Protein AF-A0A8X7PKV6-F1 (afdb_monomer)

Foldseek 3Di:
DDDPDPPDDDDDDPDDALVNLVVVVVDQADEAEWEDDDDDDPRPDDLQQATDPPRVRSLCNNLVPPGAYEYEYAYQDAGQDLVRVVSHNYYHDCHPVPDPCVVVVCDVVPVDKWDDFAQFFHANGSVCPPAGPPDPPHDTPAHGRDDDID

InterPro domains:
  IPR002772 Glycoside hydrolase family 3 C-terminal domain [PF01915] (16-149)
  IPR036881 Glycoside hydrolase family 3 C-terminal domain superfamily [G3DSA:3.40.50.1700] (1-150)
  IPR036881 Glycoside hydrolase family 3 C-terminal domain superfamily [SSF52279] (11-148)
  IPR051915 Cellulose Degradation Glycosyl Hydrolase 3 [PTHR30620] (2-150)

pLDDT: mean 93.15, std 7.19, range [58.59, 98.69]

Secondary structure (DSSP, 8-state):
---SSTT------SS--HHHHHHTTT-S-EEEEEEPPP--GGGG--SS-PPPTTHHHHHHHHHTTTS-EEEEEE-SS----GGGGGG-SEEEEEES--S-THHHHHHHTTSS------SSPBPS-GGG-S--TT-TT---SB-TT-----

Solvent-accessible surface area (backbone atoms only — not comparable to full-atom values): 9378 Å² total; per-residue (Å²): 135,92,63,99,43,97,84,63,82,83,86,87,68,93,80,58,43,62,64,58,43,62,75,49,68,82,52,86,58,44,82,45,78,36,31,57,76,93,66,60,76,77,73,55,70,67,90,70,42,61,58,33,85,66,31,65,57,38,49,51,35,44,23,63,67,76,48,52,18,33,37,40,38,34,31,95,63,74,49,60,48,64,96,50,51,92,46,43,76,40,82,43,79,56,36,78,70,71,88,60,61,62,64,58,52,35,40,77,73,59,81,36,64,47,78,66,50,34,93,51,52,26,54,56,50,70,87,58,63,89,65,52,91,88,46,94,80,68,75,57,65,41,52,60,61,43,56,76,72,101

Sequence (150 aa):
MKTVDHTTEVVYVEEPNQDTSKLHADAAYTIVVVGEAPYAETQGDSTTLSIAAPGPDTIRHTCGSGMKCIVVLVTGRPLVIEPYLDTIDALVVAWLPGTEGQGITDVLFGDHPFTGTLPRTWMKSVTQLPMNVGDKNYDQLFPFGYGIKT

Nearest PDB structures (foldseek):
  6jgd-assembly1_A  TM=9.673E-01  e=1.638E-14  Hordeum vulgare subsp. vulgare
  6jgo-assembly1_A  TM=9.681E-01  e=1.991E-14  Hordeum vulgare subsp. vulgare
  6jgb-assembly1_A  TM=9.680E-01  e=2.581E-14  Hordeum vulgare subsp. vulgare
  8hj8-assembly1_A  TM=9.670E-01  e=4.629E-14  Hordeum vulgare
  6lbv-assembly1_A  TM=9.668E-01  e=4.629E-14  Hordeum vulgare subsp. vulgare

Structure (mmCIF, N/CA/C/O backbone):
data_AF-A0A8X7PKV6-F1
#
_entry.id   AF-A0A8X7PKV6-F1
#
loop_
_atom_site.group_PDB
_atom_site.id
_atom_site.type_symbol
_atom_site.label_atom_id
_atom_site.label_alt_id
_atom_site.label_comp_id
_atom_site.label_asym_id
_atom_site.label_entity_id
_atom_site.label_seq_id
_atom_site.pdbx_PDB_ins_code
_atom_site.Cartn_x
_atom_site.Cartn_y
_atom_site.Cartn_z
_atom_site.occupancy
_atom_site.B_iso_or_equiv
_atom_site.auth_seq_id
_atom_site.auth_comp_id
_atom_site.auth_asym_id
_atom_site.auth_atom_id
_atom_site.pdbx_PDB_model_num
ATOM 1 N N . MET A 1 1 ? -19.794 9.742 6.131 1.00 58.59 1 MET A N 1
ATOM 2 C CA . MET A 1 1 ? -18.803 8.672 5.907 1.00 58.59 1 MET A CA 1
ATOM 3 C C . MET A 1 1 ? -19.580 7.393 5.646 1.00 58.59 1 MET A C 1
ATOM 5 O O . MET A 1 1 ? -20.542 7.163 6.366 1.00 58.59 1 MET A O 1
ATOM 9 N N . LYS A 1 2 ? -19.267 6.647 4.581 1.00 70.75 2 LYS A N 1
ATOM 10 C CA . LYS A 1 2 ? -19.893 5.343 4.311 1.00 70.75 2 LYS A CA 1
ATOM 11 C C . LYS A 1 2 ? -19.092 4.300 5.093 1.00 70.75 2 LYS A C 1
ATOM 13 O O . LYS A 1 2 ? -17.872 4.279 4.974 1.00 70.75 2 LYS A O 1
ATOM 18 N N . THR A 1 3 ? -19.758 3.510 5.920 1.00 80.56 3 THR A N 1
ATOM 19 C CA . THR A 1 3 ? -19.157 2.443 6.729 1.00 80.56 3 THR A CA 1
ATOM 20 C C . THR A 1 3 ? -19.828 1.116 6.397 1.00 80.56 3 THR A C 1
ATOM 22 O O . THR A 1 3 ? -20.919 1.103 5.826 1.00 80.56 3 THR A O 1
ATOM 25 N N . VAL A 1 4 ? -19.169 0.007 6.738 1.00 81.12 4 VAL A N 1
ATOM 26 C CA . VAL A 1 4 ? -19.704 -1.347 6.508 1.00 81.12 4 VAL A CA 1
ATOM 27 C C . VAL A 1 4 ? -20.945 -1.641 7.353 1.00 81.12 4 VAL A C 1
ATOM 29 O O . VAL A 1 4 ? -21.801 -2.408 6.931 1.00 81.12 4 VAL A O 1
ATOM 32 N N . ASP A 1 5 ? -21.071 -0.986 8.510 1.00 85.56 5 ASP A N 1
ATOM 33 C CA . ASP A 1 5 ? -22.256 -1.021 9.363 1.00 85.56 5 ASP A CA 1
ATOM 34 C C . ASP A 1 5 ? -22.511 0.359 10.000 1.00 85.56 5 ASP A C 1
ATOM 36 O O . ASP A 1 5 ? -21.579 1.145 10.210 1.00 85.56 5 ASP A O 1
ATOM 40 N N . HIS A 1 6 ? -23.770 0.667 10.324 1.00 85.88 6 HIS A N 1
ATOM 41 C CA . HIS A 1 6 ? -24.164 1.923 10.973 1.00 85.88 6 HIS A CA 1
ATOM 42 C C . HIS A 1 6 ? -23.578 2.107 12.380 1.00 85.88 6 HIS A C 1
ATOM 44 O O . HIS A 1 6 ? -23.516 3.239 12.858 1.00 85.88 6 HIS A O 1
ATOM 50 N N . THR A 1 7 ? -23.145 1.031 13.038 1.00 88.94 7 THR A N 1
ATOM 51 C CA . THR A 1 7 ? -22.474 1.070 14.343 1.00 88.94 7 THR A CA 1
ATOM 52 C C . THR A 1 7 ? -20.952 1.054 14.231 1.00 88.94 7 THR A C 1
ATOM 54 O O . THR A 1 7 ? -20.279 1.029 15.258 1.00 88.94 7 THR A O 1
ATOM 57 N N . THR A 1 8 ? -20.388 1.019 13.018 1.00 90.06 8 THR A N 1
ATOM 58 C CA . THR A 1 8 ? -18.932 1.072 12.841 1.00 90.06 8 THR A CA 1
ATOM 59 C C . THR A 1 8 ? -18.419 2.452 13.231 1.00 90.06 8 THR A C 1
ATOM 61 O O . THR A 1 8 ? -18.778 3.456 12.615 1.00 90.06 8 THR A O 1
ATOM 64 N N . GLU A 1 9 ? -17.530 2.488 14.216 1.00 90.38 9 GLU A N 1
ATOM 65 C CA . GLU A 1 9 ? -16.748 3.671 14.543 1.00 90.38 9 GLU A CA 1
ATOM 66 C C . GLU A 1 9 ? -15.435 3.649 13.758 1.00 90.38 9 GLU A C 1
ATOM 68 O O . GLU A 1 9 ? -14.753 2.626 13.692 1.00 90.38 9 GLU A O 1
ATOM 73 N N . VAL A 1 10 ? -15.085 4.780 13.143 1.00 90.00 10 VAL A N 1
ATOM 74 C CA . VAL A 1 10 ? -13.803 4.942 12.456 1.00 90.00 10 VAL A CA 1
ATOM 75 C C . VAL A 1 10 ? -13.029 6.055 13.130 1.00 90.00 10 VAL A C 1
ATOM 77 O O . VAL A 1 10 ? -13.453 7.211 13.120 1.00 90.00 10 VAL A O 1
ATOM 80 N N . VAL A 1 11 ? -11.868 5.698 13.665 1.00 90.62 11 VAL A N 1
ATOM 81 C CA . VAL A 1 11 ? -10.910 6.653 14.210 1.00 90.62 11 VAL A CA 1
ATOM 82 C C . VAL A 1 11 ? -9.794 6.850 13.195 1.00 90.62 11 VAL A C 1
ATOM 84 O O . VAL A 1 11 ? -9.156 5.892 12.765 1.00 90.62 11 VAL A O 1
ATOM 87 N N . TYR A 1 12 ? -9.568 8.101 12.800 1.00 90.88 12 TYR A N 1
ATOM 88 C CA . TYR A 1 12 ? -8.465 8.476 11.922 1.00 90.88 12 TYR A CA 1
ATOM 89 C C . TYR A 1 12 ? -7.331 9.092 12.737 1.00 90.88 12 TYR A C 1
ATOM 91 O O . TYR A 1 12 ? -7.552 10.012 13.525 1.00 90.88 12 TYR A O 1
ATOM 99 N N . VAL A 1 13 ? -6.116 8.601 12.507 1.00 88.94 13 VAL A N 1
ATOM 100 C CA . VAL A 1 13 ? -4.888 9.115 13.112 1.00 88.94 13 VAL A CA 1
ATOM 101 C C . VAL A 1 13 ? -3.859 9.277 11.999 1.00 88.94 13 VAL A C 1
ATOM 103 O O . VAL A 1 13 ? -3.464 8.294 11.383 1.00 88.94 13 VAL A O 1
ATOM 106 N N . GLU A 1 14 ? -3.448 10.515 11.733 1.00 84.81 14 GLU A N 1
ATOM 107 C CA . GLU A 1 14 ? -2.524 10.839 10.637 1.00 84.81 14 GLU A CA 1
ATOM 108 C C . GLU A 1 14 ? -1.094 10.358 10.920 1.00 84.81 14 GLU A C 1
ATOM 110 O O . GLU A 1 14 ? -0.469 9.722 10.078 1.00 84.81 14 GLU A O 1
ATOM 115 N N . GLU A 1 15 ? -0.600 10.593 12.136 1.00 80.56 15 GLU A N 1
ATOM 116 C CA . GLU A 1 15 ? 0.746 10.201 12.566 1.00 80.56 15 GLU A CA 1
ATOM 117 C C . GLU A 1 15 ? 0.664 9.362 13.850 1.00 80.56 15 GLU A C 1
ATOM 119 O O . GLU A 1 15 ? 0.928 9.858 14.952 1.00 80.56 15 GLU A O 1
ATOM 124 N N . PRO A 1 16 ? 0.233 8.090 13.758 1.00 82.69 16 PRO A N 1
ATOM 125 C CA . PRO A 1 16 ? 0.080 7.252 14.935 1.00 82.69 16 PRO A CA 1
ATOM 126 C C . PRO A 1 16 ? 1.443 6.935 15.554 1.00 82.69 16 PRO A C 1
ATOM 128 O O . PRO A 1 16 ? 2.430 6.649 14.872 1.00 82.69 16 PRO A O 1
ATOM 131 N N . ASN A 1 17 ? 1.474 6.927 16.881 1.00 79.81 17 ASN A N 1
ATOM 132 C CA . ASN A 1 17 ? 2.602 6.465 17.673 1.00 79.81 17 ASN A CA 1
ATOM 133 C C . ASN A 1 17 ? 2.175 5.290 18.571 1.00 79.81 17 ASN A C 1
ATOM 135 O O . ASN A 1 17 ? 1.039 4.800 18.516 1.00 79.81 17 ASN A O 1
ATOM 139 N N . GLN A 1 18 ? 3.105 4.802 19.394 1.00 73.31 18 GLN A N 1
ATOM 140 C CA . GLN A 1 18 ? 2.837 3.673 20.290 1.00 73.31 18 GLN A CA 1
ATOM 141 C C . GLN A 1 18 ? 1.704 3.955 21.280 1.00 73.31 18 GLN A C 1
ATOM 143 O O . GLN A 1 18 ? 0.986 3.033 21.658 1.00 73.31 18 GLN A O 1
ATOM 148 N N . ASP A 1 19 ? 1.530 5.204 21.703 1.00 78.44 19 ASP A N 1
ATOM 149 C CA . ASP A 1 19 ? 0.495 5.564 22.666 1.00 78.44 19 ASP A CA 1
ATOM 150 C C . ASP A 1 19 ? -0.867 5.674 21.987 1.00 78.44 19 ASP A C 1
ATOM 152 O O . ASP A 1 19 ? -1.845 5.157 22.518 1.00 78.44 19 ASP A O 1
ATOM 156 N N . THR A 1 20 ? -0.935 6.225 20.770 1.00 73.88 20 THR A N 1
ATOM 157 C CA . THR A 1 20 ? -2.189 6.264 19.995 1.00 73.88 20 THR A CA 1
ATOM 158 C C . THR A 1 20 ? -2.702 4.868 19.672 1.00 73.88 20 THR A C 1
ATOM 160 O O . THR A 1 20 ? -3.900 4.621 19.764 1.00 73.88 20 THR A O 1
ATOM 163 N N . SER A 1 21 ? -1.800 3.930 19.378 1.00 72.50 21 SER A N 1
ATOM 164 C CA . SER A 1 21 ? -2.184 2.537 19.118 1.00 72.50 21 SER A CA 1
ATOM 165 C C . SER A 1 21 ? -2.781 1.868 20.368 1.00 72.50 21 SER A C 1
ATOM 167 O O . SER A 1 21 ? -3.724 1.093 20.264 1.00 72.50 21 SER A O 1
ATOM 169 N N . LYS A 1 22 ? -2.304 2.218 21.573 1.00 75.44 22 LYS A N 1
ATOM 170 C CA . LYS A 1 22 ? -2.866 1.709 22.840 1.00 75.44 22 LYS A CA 1
ATOM 171 C C . LYS A 1 22 ? -4.231 2.308 23.182 1.00 75.44 22 LYS A C 1
ATOM 173 O O . LYS A 1 22 ? -5.008 1.651 23.868 1.00 75.44 22 LYS A O 1
ATOM 178 N N . LEU A 1 23 ? -4.518 3.537 22.742 1.00 73.81 23 LEU A N 1
ATOM 179 C CA . LEU A 1 23 ? -5.800 4.204 23.009 1.00 73.81 23 LEU A CA 1
ATOM 180 C C . LEU A 1 23 ? -6.985 3.516 22.321 1.00 73.81 23 LEU A C 1
ATOM 182 O O . LEU A 1 23 ? -8.109 3.673 22.785 1.00 73.81 23 LEU A O 1
ATOM 186 N N . HIS A 1 24 ? -6.722 2.750 21.262 1.00 80.81 24 HIS A N 1
ATOM 187 C CA . HIS A 1 24 ? -7.732 2.046 20.470 1.00 80.81 24 HIS A CA 1
ATOM 188 C C . HIS A 1 24 ? -7.494 0.535 20.456 1.00 80.81 24 HIS A C 1
ATOM 190 O O . HIS A 1 24 ? -7.781 -0.139 19.468 1.00 80.81 24 HIS A O 1
ATOM 196 N N . ALA A 1 25 ? -6.951 -0.011 21.550 1.00 79.25 25 ALA A N 1
ATOM 197 C CA . ALA A 1 25 ? -6.690 -1.445 21.690 1.00 79.25 25 ALA A CA 1
ATOM 198 C C . ALA A 1 25 ? -7.966 -2.312 21.613 1.00 79.25 25 ALA A C 1
ATOM 200 O O . ALA A 1 25 ? -7.877 -3.532 21.487 1.00 79.25 25 ALA A O 1
ATOM 201 N N . ASP A 1 26 ? -9.143 -1.695 21.708 1.00 85.69 26 ASP A N 1
ATOM 202 C CA . ASP A 1 26 ? -10.460 -2.301 21.530 1.00 85.69 26 ASP A CA 1
ATOM 203 C C . ASP A 1 26 ? -10.907 -2.406 20.061 1.00 85.69 26 ASP A C 1
ATOM 205 O O . ASP A 1 26 ? -11.876 -3.113 19.771 1.00 85.69 26 ASP A O 1
ATOM 209 N N . ALA A 1 27 ? -10.215 -1.753 19.120 1.00 89.06 27 ALA A N 1
ATOM 210 C CA . ALA A 1 27 ? -10.579 -1.826 17.711 1.00 89.06 27 ALA A CA 1
ATOM 211 C C . ALA A 1 27 ? -10.365 -3.241 17.142 1.00 89.06 27 ALA A C 1
ATOM 213 O O . ALA A 1 27 ? -9.374 -3.919 17.415 1.00 89.06 27 ALA A O 1
ATOM 214 N N . ALA A 1 28 ? -11.303 -3.684 16.300 1.00 90.38 28 ALA A N 1
ATOM 215 C CA . ALA A 1 28 ? -11.292 -5.036 15.740 1.00 90.38 28 ALA A CA 1
ATOM 216 C C . ALA A 1 28 ? -10.111 -5.292 14.783 1.00 90.38 28 ALA A C 1
ATOM 218 O O . ALA A 1 28 ? -9.630 -6.424 14.673 1.00 90.38 28 ALA A O 1
ATOM 219 N N . TYR A 1 29 ? -9.681 -4.256 14.065 1.00 91.50 29 TYR A N 1
ATOM 220 C CA . TYR A 1 29 ? -8.533 -4.254 13.163 1.00 91.50 29 TYR A CA 1
ATOM 221 C C . TYR A 1 29 ? -8.095 -2.814 12.885 1.00 91.50 29 TYR A C 1
ATOM 223 O O . TYR A 1 29 ? -8.884 -1.877 13.019 1.00 91.50 29 TYR A O 1
ATOM 231 N N . THR A 1 30 ? -6.854 -2.658 12.435 1.00 93.12 30 THR A N 1
ATOM 232 C CA . THR A 1 30 ? -6.277 -1.376 12.029 1.00 93.12 30 THR A CA 1
ATOM 233 C C . THR A 1 30 ? -5.875 -1.423 10.564 1.00 93.12 30 THR A C 1
ATOM 235 O O . THR A 1 30 ? -5.289 -2.404 10.108 1.00 93.12 30 THR A O 1
ATOM 238 N N . ILE A 1 31 ? -6.166 -0.348 9.830 1.00 95.62 31 ILE A N 1
ATOM 239 C CA . ILE A 1 31 ? -5.714 -0.157 8.450 1.00 95.62 31 ILE A CA 1
ATOM 240 C C . ILE A 1 31 ? -4.630 0.920 8.454 1.00 95.62 31 ILE A C 1
ATOM 242 O O . ILE A 1 31 ? -4.895 2.077 8.774 1.00 95.62 31 ILE A O 1
ATOM 246 N N . VAL A 1 32 ? -3.409 0.534 8.098 1.00 95.94 32 VAL A N 1
ATOM 247 C CA . VAL A 1 32 ? -2.235 1.405 8.022 1.00 95.94 32 VAL A CA 1
ATOM 248 C C . VAL A 1 32 ? -1.953 1.726 6.560 1.00 95.94 32 VAL A C 1
ATOM 250 O O . VAL A 1 32 ? -1.617 0.836 5.782 1.00 95.94 32 VAL A O 1
ATOM 253 N N . VAL A 1 33 ? -2.070 2.996 6.179 1.00 97.38 33 VAL A N 1
ATOM 254 C CA . VAL A 1 33 ? -1.787 3.453 4.811 1.00 97.38 33 VAL A CA 1
ATOM 255 C C . VAL A 1 33 ? -0.425 4.137 4.786 1.00 97.38 33 VAL A C 1
ATOM 257 O O . VAL A 1 33 ? -0.238 5.172 5.419 1.00 97.38 33 VAL A O 1
ATOM 260 N N . VAL A 1 34 ? 0.536 3.555 4.070 1.00 97.62 34 VAL A N 1
ATOM 261 C CA . VAL A 1 34 ? 1.918 4.061 3.966 1.00 97.62 34 VAL A CA 1
ATOM 262 C C . VAL A 1 34 ? 2.430 3.908 2.538 1.00 97.62 34 VAL A C 1
ATOM 264 O O . VAL A 1 34 ? 1.814 3.219 1.724 1.00 97.62 34 VAL A O 1
ATOM 267 N N . GLY A 1 35 ? 3.555 4.537 2.198 1.00 97.44 35 GLY A N 1
ATOM 268 C CA . GLY A 1 3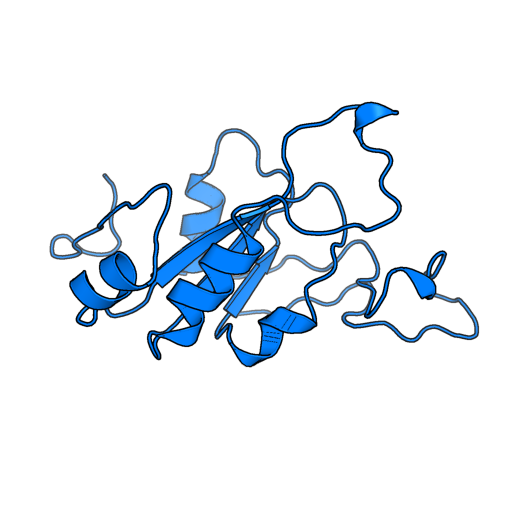5 ? 3.992 4.533 0.809 1.00 97.44 35 GLY A CA 1
ATOM 269 C C . GLY A 1 35 ? 5.221 5.362 0.480 1.00 97.44 35 GLY A C 1
ATOM 270 O O . GLY A 1 35 ? 6.051 5.660 1.339 1.00 97.44 35 GLY A O 1
ATOM 271 N N . GLU A 1 36 ? 5.318 5.725 -0.794 1.00 98.00 36 GLU A N 1
ATOM 272 C CA . GLU A 1 36 ? 6.246 6.738 -1.301 1.00 98.00 36 GLU A CA 1
ATOM 273 C C . GLU A 1 36 ? 5.593 8.128 -1.298 1.00 98.00 36 GLU A C 1
ATOM 275 O O . GLU A 1 36 ? 4.380 8.266 -1.460 1.00 98.00 36 GLU A O 1
ATOM 280 N N . ALA A 1 37 ? 6.414 9.173 -1.177 1.00 96.50 37 ALA A N 1
ATOM 281 C CA . ALA A 1 37 ? 5.989 10.522 -1.534 1.00 96.50 37 ALA A CA 1
ATOM 282 C C . ALA A 1 37 ? 5.841 10.644 -3.067 1.00 96.50 37 ALA A C 1
ATOM 284 O O . ALA A 1 37 ? 6.525 9.923 -3.798 1.00 96.50 37 ALA A O 1
ATOM 285 N N . PRO A 1 38 ? 5.004 11.562 -3.584 1.00 97.50 38 PRO A N 1
ATOM 286 C CA . PRO A 1 38 ? 4.919 11.809 -5.019 1.00 97.50 38 PRO A CA 1
ATOM 287 C C . PRO A 1 38 ? 6.269 12.234 -5.608 1.00 97.50 38 PRO A C 1
ATOM 289 O O . PRO A 1 38 ? 6.964 13.081 -5.049 1.00 97.50 38 PRO A O 1
ATOM 292 N N . TYR A 1 39 ? 6.612 11.687 -6.770 1.00 97.69 39 TYR A N 1
ATOM 293 C CA . TYR A 1 39 ? 7.810 12.047 -7.523 1.00 97.69 39 TYR A CA 1
ATOM 294 C C . TYR A 1 39 ? 7.550 11.950 -9.028 1.00 97.69 39 TYR A C 1
ATOM 296 O O . TYR A 1 39 ? 6.596 11.311 -9.473 1.00 97.69 39 TYR A O 1
ATOM 304 N N . ALA A 1 40 ? 8.430 12.561 -9.819 1.00 97.75 40 ALA A N 1
ATOM 305 C CA . ALA A 1 40 ? 8.446 12.426 -11.268 1.00 97.75 40 ALA A CA 1
ATOM 306 C C . ALA A 1 40 ? 9.890 12.359 -11.775 1.00 97.75 40 ALA A C 1
ATOM 308 O O . ALA A 1 40 ? 10.767 13.065 -11.274 1.00 97.75 40 ALA A O 1
ATOM 309 N N . GLU A 1 41 ? 10.111 11.514 -12.782 1.00 97.50 41 GLU A N 1
ATOM 310 C CA . GLU A 1 41 ? 11.392 11.369 -13.483 1.00 97.50 41 GLU A CA 1
ATOM 311 C C . GLU A 1 41 ? 12.574 11.164 -12.515 1.00 97.50 41 GLU A C 1
ATOM 313 O O . GLU A 1 41 ? 12.531 10.267 -11.673 1.00 97.50 41 GLU A O 1
ATOM 318 N N . THR A 1 42 ? 13.615 11.996 -12.608 1.00 97.69 42 THR A N 1
ATOM 319 C CA . THR A 1 42 ? 14.855 11.887 -11.823 1.00 97.69 42 THR A CA 1
ATOM 320 C C . THR A 1 42 ? 14.652 12.105 -10.329 1.00 97.69 42 THR A C 1
ATOM 322 O O . THR A 1 42 ? 15.434 11.601 -9.528 1.00 97.69 42 THR A O 1
ATOM 325 N N . GLN A 1 43 ? 13.580 12.795 -9.922 1.00 97.50 43 GLN A N 1
ATOM 326 C CA . GLN A 1 43 ? 13.246 12.941 -8.500 1.00 97.50 43 GLN A CA 1
ATOM 327 C C . GLN A 1 43 ? 12.810 11.612 -7.872 1.00 97.50 43 GLN A C 1
ATOM 329 O O . GLN A 1 43 ? 12.768 11.487 -6.652 1.00 97.50 43 GLN A O 1
ATOM 334 N N . GLY A 1 44 ? 12.472 10.623 -8.703 1.00 97.38 44 GLY A N 1
ATOM 335 C CA . GLY A 1 44 ? 12.157 9.270 -8.274 1.00 97.38 44 GLY A CA 1
ATOM 336 C C . GLY A 1 44 ? 13.365 8.345 -8.175 1.00 97.38 44 GLY A C 1
ATOM 337 O O . GLY A 1 44 ? 13.194 7.214 -7.718 1.00 97.38 44 GLY A O 1
ATOM 338 N N . ASP A 1 45 ? 14.563 8.749 -8.598 1.00 97.88 45 ASP A N 1
ATOM 339 C CA . ASP A 1 45 ? 15.723 7.858 -8.560 1.00 97.88 45 ASP A CA 1
ATOM 340 C C . ASP A 1 45 ? 16.081 7.510 -7.109 1.00 97.88 45 ASP A C 1
ATOM 342 O O . ASP A 1 45 ? 16.280 8.376 -6.259 1.00 97.88 45 ASP A O 1
ATOM 346 N N . SER A 1 46 ? 16.134 6.212 -6.805 1.00 97.25 46 SER A N 1
ATOM 347 C CA . SER A 1 46 ? 16.385 5.720 -5.452 1.00 97.25 46 SER A CA 1
ATOM 348 C C . SER A 1 46 ? 17.189 4.431 -5.486 1.00 97.25 46 SER A C 1
ATOM 350 O O . SER A 1 46 ? 16.844 3.480 -6.187 1.00 97.25 46 SER A O 1
ATOM 352 N N . THR A 1 47 ? 18.262 4.397 -4.699 1.00 97.31 47 THR A N 1
ATOM 353 C CA . THR A 1 47 ? 19.118 3.218 -4.512 1.00 97.31 47 THR A CA 1
ATOM 354 C C . THR A 1 47 ? 18.671 2.343 -3.342 1.00 97.31 47 THR A C 1
ATOM 356 O O . THR A 1 47 ? 19.164 1.228 -3.190 1.00 97.31 47 THR A O 1
ATOM 359 N N . THR A 1 48 ? 17.749 2.837 -2.510 1.00 97.12 48 THR A N 1
ATOM 360 C CA . THR A 1 48 ? 17.286 2.153 -1.295 1.00 97.12 48 THR A CA 1
ATOM 361 C C . THR A 1 48 ? 15.903 1.539 -1.452 1.00 97.12 48 THR A C 1
ATOM 363 O O . THR A 1 48 ? 15.636 0.519 -0.824 1.00 97.12 48 THR A O 1
ATOM 366 N N . LEU A 1 49 ? 15.042 2.130 -2.294 1.00 98.00 49 LEU A N 1
ATOM 367 C CA . LEU A 1 49 ? 13.661 1.684 -2.530 1.00 98.00 49 LEU A CA 1
ATOM 368 C C . LEU A 1 49 ? 12.901 1.400 -1.219 1.00 98.00 49 LEU A C 1
ATOM 370 O O . LEU A 1 49 ? 12.193 0.402 -1.090 1.00 98.00 49 LEU A O 1
ATOM 374 N N . SER A 1 50 ? 13.085 2.275 -0.230 1.00 96.62 50 SER A N 1
ATOM 375 C CA . SER A 1 50 ? 12.446 2.189 1.084 1.00 96.62 50 SER A CA 1
ATOM 376 C C . SER A 1 50 ? 11.112 2.936 1.118 1.00 96.62 50 SER A C 1
ATOM 378 O O . SER A 1 50 ? 10.936 3.938 0.428 1.00 96.62 50 SER A O 1
ATOM 380 N N . ILE A 1 51 ? 10.204 2.492 1.988 1.00 97.31 51 ILE A N 1
ATOM 381 C CA . ILE A 1 51 ? 8.983 3.232 2.345 1.00 97.31 51 ILE A CA 1
ATOM 382 C C . ILE A 1 51 ? 9.379 4.574 2.980 1.00 97.31 51 ILE A C 1
ATOM 384 O O . ILE A 1 51 ? 10.306 4.622 3.798 1.00 97.31 51 ILE A O 1
ATOM 388 N N . ALA A 1 52 ? 8.688 5.657 2.617 1.00 96.12 52 ALA A N 1
ATOM 389 C CA . ALA A 1 52 ? 8.961 6.981 3.161 1.00 96.12 52 ALA A CA 1
ATOM 390 C C . ALA A 1 52 ? 8.648 7.040 4.665 1.00 96.12 52 ALA A C 1
ATOM 392 O O . ALA A 1 52 ? 7.667 6.463 5.136 1.00 96.12 52 ALA A O 1
ATOM 393 N N . ALA A 1 53 ? 9.478 7.758 5.425 1.00 94.06 53 ALA A N 1
ATOM 394 C CA . ALA A 1 53 ? 9.172 8.071 6.817 1.00 94.06 53 ALA A CA 1
ATOM 395 C C . ALA A 1 53 ? 7.906 8.953 6.899 1.00 94.06 53 ALA A C 1
ATOM 397 O O . ALA A 1 53 ? 7.716 9.795 6.019 1.00 94.06 53 ALA A O 1
ATOM 398 N N . PRO A 1 54 ? 7.057 8.779 7.930 1.00 93.81 54 PRO A N 1
ATOM 399 C CA . PRO A 1 54 ? 7.226 7.899 9.096 1.00 93.81 54 PRO A CA 1
ATOM 400 C C . PRO A 1 54 ? 6.754 6.440 8.899 1.00 93.81 54 PRO A C 1
ATOM 402 O O . PRO A 1 54 ? 6.730 5.675 9.860 1.00 93.81 54 PRO A O 1
ATOM 405 N N . GLY A 1 55 ? 6.421 6.016 7.674 1.00 94.56 55 GLY A N 1
ATOM 406 C CA . GLY A 1 55 ? 5.766 4.735 7.375 1.00 94.56 55 GLY A CA 1
ATOM 407 C C . GLY A 1 55 ? 6.364 3.487 8.046 1.00 94.56 55 GLY A C 1
ATOM 408 O O . GLY A 1 55 ? 5.613 2.745 8.681 1.00 94.56 55 GLY A O 1
ATOM 409 N N . PRO A 1 56 ? 7.690 3.247 7.984 1.00 94.44 56 PRO A N 1
ATOM 410 C CA . PRO A 1 56 ? 8.337 2.159 8.717 1.00 94.44 56 PRO A CA 1
ATOM 411 C C . PRO A 1 56 ? 8.013 2.106 10.213 1.00 94.44 56 PRO A C 1
ATOM 413 O O . PRO A 1 56 ? 7.766 1.026 10.748 1.00 94.44 56 PRO A O 1
ATOM 416 N N . ASP A 1 57 ? 8.026 3.253 10.889 1.00 92.12 57 ASP A N 1
ATOM 417 C CA . ASP A 1 57 ? 7.775 3.323 12.327 1.00 92.12 57 ASP A CA 1
ATOM 418 C C . ASP A 1 57 ? 6.282 3.221 12.625 1.00 92.12 57 ASP A C 1
ATOM 420 O O . ASP A 1 57 ? 5.904 2.543 13.576 1.00 92.12 57 ASP A O 1
ATOM 424 N N . THR A 1 58 ? 5.428 3.785 11.769 1.00 92.81 58 THR A N 1
ATOM 425 C CA . THR A 1 58 ? 3.977 3.579 11.829 1.00 92.81 58 THR A CA 1
ATOM 426 C C . THR A 1 58 ? 3.618 2.094 11.754 1.00 92.81 58 THR A C 1
ATOM 428 O O . THR A 1 58 ? 2.893 1.604 12.617 1.00 92.81 58 THR A O 1
ATOM 431 N N . ILE A 1 59 ? 4.179 1.342 10.798 1.00 93.69 59 ILE A N 1
ATOM 432 C CA . ILE A 1 59 ? 3.946 -0.109 10.707 1.00 93.69 59 ILE A CA 1
ATOM 433 C C . ILE A 1 59 ? 4.395 -0.804 11.998 1.00 93.69 59 ILE A C 1
ATOM 435 O O . ILE A 1 59 ? 3.622 -1.549 12.595 1.00 93.69 59 ILE A O 1
ATOM 439 N N . ARG A 1 60 ? 5.622 -0.544 12.469 1.00 91.44 60 ARG A N 1
ATOM 440 C CA . ARG A 1 60 ? 6.158 -1.202 13.674 1.00 91.44 60 ARG A CA 1
ATOM 441 C C . ARG A 1 60 ? 5.331 -0.905 14.920 1.00 91.44 60 ARG A C 1
ATOM 443 O O . ARG A 1 60 ? 5.073 -1.812 15.705 1.00 91.44 60 ARG A O 1
ATOM 450 N N . HIS A 1 61 ? 4.940 0.350 15.123 1.00 88.06 61 HIS A N 1
ATOM 451 C CA . HIS A 1 61 ? 4.201 0.767 16.312 1.00 88.06 61 HIS A CA 1
ATOM 452 C C . HIS A 1 61 ? 2.769 0.248 16.311 1.00 88.06 61 HIS A C 1
ATOM 454 O O . HIS A 1 61 ? 2.284 -0.200 17.349 1.00 88.06 61 HIS A O 1
ATOM 460 N N . THR A 1 62 ? 2.107 0.296 15.158 1.00 88.81 62 THR A N 1
ATOM 461 C CA . THR A 1 62 ? 0.698 -0.064 15.056 1.00 88.81 62 THR A CA 1
ATOM 462 C C . THR A 1 62 ? 0.520 -1.568 14.895 1.00 88.81 62 THR A C 1
ATOM 464 O O . THR A 1 62 ? -0.195 -2.178 15.687 1.00 88.81 62 THR A O 1
ATOM 467 N N . CYS A 1 63 ? 1.221 -2.198 13.954 1.00 90.81 63 CYS A N 1
ATOM 468 C CA . CYS A 1 63 ? 1.104 -3.638 13.732 1.00 90.81 63 CYS A CA 1
ATOM 469 C C . CYS A 1 63 ? 1.808 -4.468 14.819 1.00 90.81 63 CYS A C 1
ATOM 471 O O . CYS A 1 63 ? 1.363 -5.558 15.161 1.00 90.81 63 CYS A O 1
ATOM 473 N N . GLY A 1 64 ? 2.859 -3.932 15.452 1.00 84.19 64 GLY A N 1
ATOM 474 C CA . GLY A 1 64 ? 3.526 -4.587 16.583 1.00 84.19 64 GLY A CA 1
ATOM 475 C C . GLY A 1 64 ? 2.737 -4.568 17.899 1.00 84.19 64 GLY A C 1
ATOM 476 O O . GLY A 1 64 ? 3.179 -5.167 18.876 1.00 84.19 64 GLY A O 1
ATOM 477 N N . SER A 1 65 ? 1.583 -3.893 17.954 1.00 80.94 65 SER A N 1
ATOM 478 C CA . SER A 1 65 ? 0.771 -3.770 19.174 1.00 80.94 65 SER A CA 1
ATOM 479 C C . SER A 1 65 ? -0.058 -5.021 19.514 1.00 80.94 65 SER A C 1
ATOM 481 O O . SER A 1 65 ? -0.607 -5.105 20.612 1.00 80.94 65 SER A O 1
ATOM 483 N N . GLY A 1 66 ? -0.137 -5.997 18.599 1.00 80.56 66 GLY A N 1
ATOM 484 C CA . GLY A 1 66 ? -0.955 -7.211 18.736 1.00 80.56 66 GLY A CA 1
ATOM 485 C C . GLY A 1 66 ? -2.379 -7.085 18.180 1.00 80.56 66 GLY A C 1
ATOM 486 O O . GLY A 1 66 ? -3.142 -8.049 18.230 1.00 80.56 66 GLY A O 1
ATOM 487 N N . MET A 1 67 ? -2.740 -5.920 17.639 1.00 84.94 67 MET A N 1
ATOM 488 C CA . MET A 1 67 ? -3.973 -5.729 16.874 1.00 84.94 67 MET A CA 1
ATOM 489 C C . MET A 1 67 ? -3.852 -6.351 15.481 1.00 84.94 67 MET A C 1
ATOM 491 O O . MET A 1 67 ? -2.772 -6.337 14.895 1.00 84.94 67 MET A O 1
ATOM 495 N N . LYS A 1 68 ? -4.975 -6.809 14.911 1.00 91.88 68 LYS A N 1
ATOM 496 C CA . LYS A 1 68 ? -5.014 -7.240 13.506 1.00 91.88 68 LYS A CA 1
ATOM 497 C C . LYS A 1 68 ? -4.674 -6.063 12.593 1.00 91.88 68 LYS A C 1
ATOM 499 O O . LYS A 1 68 ? -5.433 -5.094 12.549 1.00 91.88 68 LYS A O 1
ATOM 504 N N . CYS A 1 69 ? -3.567 -6.144 11.867 1.00 93.75 69 CYS A N 1
ATOM 505 C CA . CYS A 1 69 ? -3.012 -5.042 11.096 1.00 93.75 69 CYS A CA 1
ATOM 506 C C . CYS A 1 69 ? -3.047 -5.309 9.590 1.00 93.75 69 CYS A C 1
ATOM 508 O O . CYS A 1 69 ? -2.404 -6.228 9.079 1.00 93.75 69 CYS A O 1
ATOM 510 N N . ILE A 1 70 ? -3.760 -4.452 8.866 1.00 97.19 70 ILE A N 1
ATOM 511 C CA . ILE A 1 70 ? -3.823 -4.449 7.407 1.00 97.19 70 ILE A CA 1
ATOM 512 C C . ILE A 1 70 ? -2.988 -3.270 6.912 1.00 97.19 70 ILE A C 1
ATOM 514 O O . ILE A 1 70 ? -3.297 -2.122 7.223 1.00 97.19 70 ILE A O 1
ATOM 518 N N . VAL A 1 71 ? -1.950 -3.526 6.121 1.00 97.94 71 VAL A N 1
ATOM 519 C CA . VAL A 1 71 ? -1.144 -2.472 5.495 1.00 97.94 71 VAL A CA 1
ATOM 520 C C . VAL A 1 71 ? -1.583 -2.272 4.050 1.00 97.94 71 VAL A C 1
ATOM 522 O O . VAL A 1 71 ? -1.547 -3.202 3.246 1.00 97.94 71 VAL A O 1
ATOM 525 N N . VAL A 1 72 ? -1.947 -1.040 3.704 1.00 98.44 72 VAL A N 1
ATOM 526 C CA . VAL A 1 72 ? -2.170 -0.594 2.325 1.00 98.44 72 VAL A CA 1
ATOM 527 C C . VAL A 1 72 ? -0.942 0.195 1.878 1.00 98.44 72 VAL A C 1
ATOM 529 O O . VAL A 1 72 ? -0.692 1.302 2.355 1.00 98.44 72 VAL A O 1
ATOM 532 N N . LEU A 1 73 ? -0.169 -0.384 0.963 1.00 98.62 73 LEU A N 1
ATOM 533 C CA . LEU A 1 73 ? 1.040 0.211 0.411 1.00 98.62 73 LEU A CA 1
ATOM 534 C C . LEU A 1 73 ? 0.725 0.982 -0.878 1.00 98.62 73 LEU A C 1
ATOM 536 O O . LEU A 1 73 ? 0.381 0.385 -1.904 1.00 98.62 73 LEU A O 1
ATOM 540 N N . VAL A 1 74 ? 0.886 2.303 -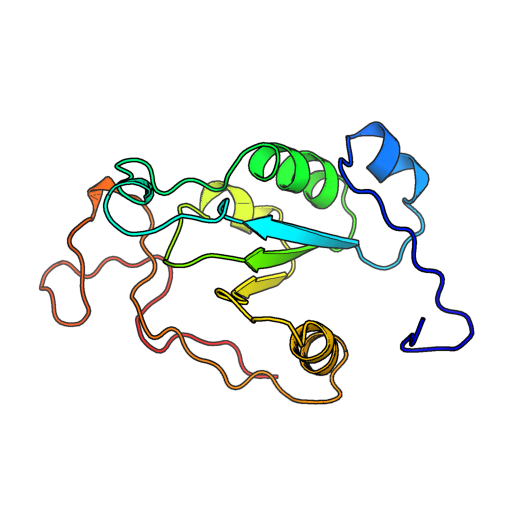0.830 1.00 98.62 74 VAL A N 1
ATOM 541 C CA . VAL A 1 74 ? 0.739 3.221 -1.970 1.00 98.62 74 VAL A CA 1
ATOM 542 C C . VAL A 1 74 ? 2.122 3.504 -2.556 1.00 98.62 74 VAL A C 1
ATOM 544 O O . VAL A 1 74 ? 2.970 4.124 -1.920 1.00 98.62 74 VAL A O 1
ATOM 547 N N . THR A 1 75 ? 2.400 3.016 -3.758 1.00 98.69 75 THR A N 1
ATOM 548 C CA . THR A 1 75 ? 3.754 3.067 -4.327 1.00 98.69 75 THR A CA 1
ATOM 549 C C . THR A 1 75 ? 3.750 3.029 -5.849 1.00 98.69 75 THR A C 1
ATOM 551 O O . THR A 1 75 ? 2.867 2.440 -6.469 1.00 98.69 75 THR A O 1
ATOM 554 N N . GLY A 1 76 ? 4.760 3.636 -6.474 1.00 98.44 76 GLY A N 1
ATOM 555 C CA . GLY A 1 76 ? 4.955 3.543 -7.919 1.00 98.44 76 GLY A CA 1
ATOM 556 C C . GLY A 1 76 ? 5.638 2.246 -8.373 1.00 98.44 76 GLY A C 1
ATOM 557 O O . GLY A 1 76 ? 5.714 1.998 -9.577 1.00 98.44 76 GLY A O 1
ATOM 558 N N . ARG A 1 77 ? 6.183 1.438 -7.450 1.00 98.56 77 ARG A N 1
ATOM 559 C CA . ARG A 1 77 ? 7.101 0.323 -7.760 1.00 98.56 77 ARG A CA 1
ATOM 560 C C . ARG A 1 77 ? 7.283 -0.639 -6.572 1.00 98.56 77 ARG A C 1
ATOM 562 O O . ARG A 1 77 ? 6.859 -0.338 -5.469 1.00 98.56 77 ARG A O 1
ATOM 569 N N . PRO A 1 78 ? 7.919 -1.809 -6.749 1.00 98.56 78 PRO A N 1
ATOM 570 C CA . PRO A 1 78 ? 8.292 -2.649 -5.612 1.00 98.56 78 PRO A CA 1
ATOM 571 C C . PRO A 1 78 ? 9.252 -1.928 -4.650 1.00 98.56 78 PR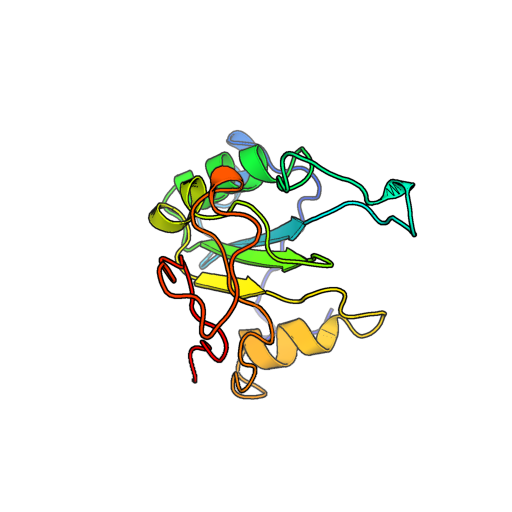O A C 1
ATOM 573 O O . PRO A 1 78 ? 10.259 -1.365 -5.083 1.00 98.56 78 PRO A O 1
ATOM 576 N N . LEU A 1 79 ? 8.948 -1.988 -3.352 1.00 98.50 79 LEU A N 1
ATOM 577 C CA . LEU A 1 79 ? 9.762 -1.440 -2.261 1.00 98.50 79 LEU A CA 1
ATOM 578 C C . LEU A 1 79 ? 10.240 -2.546 -1.321 1.00 98.50 79 LEU A C 1
ATOM 580 O O . LEU A 1 79 ? 9.677 -3.643 -1.288 1.00 98.50 79 LEU A O 1
ATOM 584 N N . VAL A 1 80 ? 11.243 -2.244 -0.502 1.00 97.94 80 VAL A N 1
ATOM 585 C CA . VAL A 1 80 ? 11.669 -3.127 0.588 1.00 97.94 80 VAL A CA 1
ATOM 586 C C . VAL A 1 80 ? 10.541 -3.242 1.620 1.00 97.94 80 VAL A C 1
ATOM 588 O O . VAL A 1 80 ? 10.259 -2.292 2.349 1.00 97.94 80 VAL A O 1
ATOM 591 N N . ILE A 1 81 ? 9.902 -4.416 1.671 1.00 97.56 81 ILE A N 1
ATOM 592 C CA . ILE A 1 81 ? 8.778 -4.718 2.577 1.00 97.56 81 ILE A CA 1
ATOM 593 C C . ILE A 1 81 ? 9.037 -5.930 3.485 1.00 97.56 81 ILE A C 1
ATOM 595 O O . ILE A 1 81 ? 8.407 -6.050 4.531 1.00 97.56 81 ILE A O 1
ATOM 599 N N . GLU A 1 82 ? 9.984 -6.803 3.121 1.00 96.94 82 GLU A N 1
ATOM 600 C CA . GLU A 1 82 ? 10.309 -8.041 3.849 1.00 96.94 82 GLU A CA 1
ATOM 601 C C . GLU A 1 82 ? 10.466 -7.849 5.371 1.00 96.94 82 GLU A C 1
ATOM 603 O O . GLU A 1 82 ? 9.853 -8.621 6.105 1.00 96.94 82 GLU A O 1
ATOM 608 N N . PRO A 1 83 ? 11.147 -6.796 5.883 1.00 95.75 83 PRO A N 1
ATOM 609 C CA . PRO A 1 83 ? 11.330 -6.612 7.327 1.00 95.75 83 PRO A CA 1
ATOM 610 C C . PRO A 1 83 ? 10.046 -6.390 8.135 1.00 95.75 83 PRO A C 1
ATOM 612 O O . PRO A 1 83 ? 10.099 -6.405 9.362 1.00 95.75 83 PRO A O 1
ATOM 615 N N . TYR A 1 84 ? 8.922 -6.110 7.476 1.00 95.12 84 TYR A N 1
ATOM 616 C CA . TYR A 1 84 ? 7.655 -5.807 8.136 1.00 95.12 84 TYR A CA 1
ATOM 617 C C . TYR A 1 84 ? 6.646 -6.954 8.036 1.00 95.12 84 TYR A C 1
ATOM 619 O O . TYR A 1 84 ? 5.685 -6.967 8.802 1.00 95.12 84 TYR A O 1
ATOM 627 N N . LEU A 1 85 ? 6.852 -7.910 7.119 1.00 95.56 85 LEU A N 1
ATOM 628 C CA . LEU A 1 85 ? 5.855 -8.934 6.785 1.00 95.56 85 LEU A CA 1
ATOM 629 C C . LEU A 1 85 ? 5.430 -9.771 7.995 1.00 95.56 85 LEU A C 1
ATOM 631 O O . LEU A 1 85 ? 4.248 -10.053 8.132 1.00 95.56 85 LEU A O 1
ATOM 635 N N . ASP A 1 86 ? 6.355 -10.083 8.905 1.00 94.69 86 ASP A N 1
ATOM 636 C CA . ASP A 1 86 ? 6.064 -10.879 10.108 1.00 94.69 86 ASP A CA 1
ATOM 637 C C . ASP A 1 86 ? 5.118 -10.179 11.097 1.00 94.69 86 ASP A C 1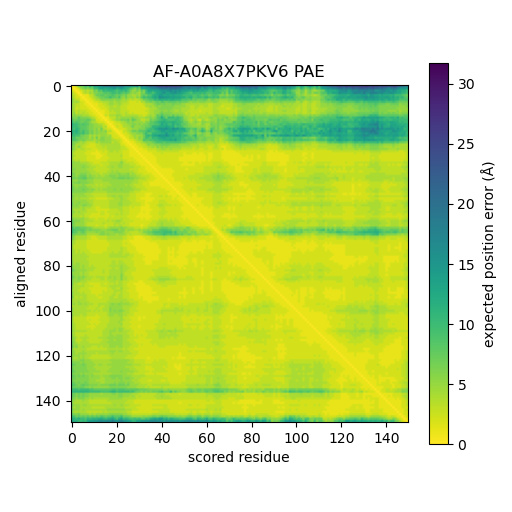
ATOM 639 O O . ASP A 1 86 ? 4.532 -10.827 11.961 1.00 94.69 86 ASP A O 1
ATOM 643 N N . THR A 1 87 ? 4.977 -8.854 10.998 1.00 92.88 87 THR A N 1
ATOM 644 C CA . THR A 1 87 ? 4.079 -8.066 11.861 1.00 92.88 87 THR A CA 1
ATOM 645 C C . THR A 1 87 ? 2.741 -7.742 11.212 1.00 92.88 87 THR A C 1
ATOM 647 O O . THR A 1 87 ? 1.847 -7.256 11.894 1.00 92.88 87 THR A O 1
ATOM 650 N N . ILE A 1 88 ? 2.601 -7.962 9.905 1.00 96.00 88 ILE A N 1
ATOM 651 C CA . ILE A 1 88 ? 1.434 -7.544 9.131 1.00 96.00 88 ILE A CA 1
ATOM 652 C C . ILE A 1 88 ? 0.534 -8.760 8.891 1.00 96.00 88 ILE A C 1
ATOM 654 O O . ILE A 1 88 ? 0.976 -9.747 8.309 1.00 96.00 88 ILE A O 1
ATOM 658 N N . ASP A 1 89 ? -0.747 -8.674 9.256 1.00 96.38 89 ASP A N 1
ATOM 659 C CA . ASP A 1 89 ? -1.714 -9.747 8.988 1.00 96.38 89 ASP A CA 1
ATOM 660 C C . ASP A 1 89 ? -2.140 -9.792 7.512 1.00 96.38 89 ASP A C 1
ATOM 662 O O . ASP A 1 89 ? -2.397 -10.865 6.964 1.00 96.38 89 ASP A O 1
ATOM 666 N N . ALA A 1 90 ? -2.223 -8.631 6.853 1.00 96.44 90 ALA A N 1
ATOM 667 C CA . ALA A 1 90 ? -2.518 -8.532 5.425 1.00 96.44 90 ALA A CA 1
ATOM 668 C C . ALA A 1 90 ? -1.824 -7.330 4.772 1.00 96.44 90 ALA A C 1
ATOM 670 O O . ALA A 1 90 ? -1.868 -6.217 5.291 1.00 96.44 90 ALA A O 1
ATOM 671 N N . LEU A 1 91 ? -1.228 -7.540 3.596 1.00 97.75 91 LEU A N 1
ATOM 672 C CA . LEU A 1 91 ? -0.600 -6.494 2.786 1.00 97.75 91 LEU A CA 1
ATOM 673 C C . LEU A 1 91 ? -1.353 -6.329 1.461 1.00 97.75 91 LEU A C 1
ATOM 675 O O . LEU A 1 91 ? -1.459 -7.274 0.679 1.00 97.75 91 LEU A O 1
ATOM 679 N N . VAL A 1 92 ? -1.809 -5.110 1.181 1.00 98.12 92 VAL A N 1
ATOM 680 C CA . VAL A 1 92 ? -2.428 -4.718 -0.090 1.00 98.12 92 VAL A CA 1
ATOM 681 C C . VAL A 1 92 ? -1.537 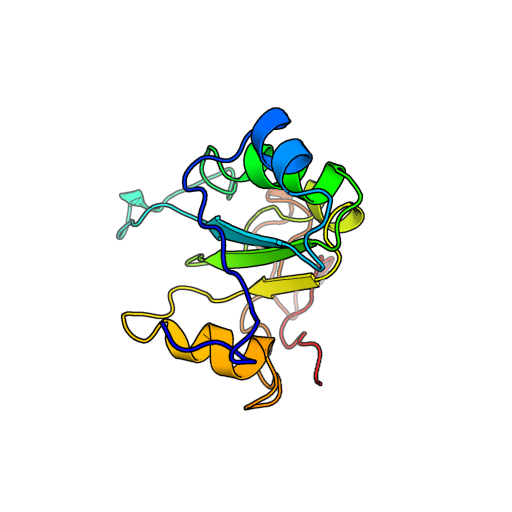-3.705 -0.789 1.00 98.12 92 VAL A C 1
ATOM 683 O O . VAL A 1 92 ? -1.219 -2.659 -0.234 1.00 98.12 92 VAL A O 1
ATOM 686 N N . VAL A 1 93 ? -1.161 -3.984 -2.034 1.00 98.38 93 VAL A N 1
ATOM 687 C CA . VAL A 1 93 ? -0.417 -3.035 -2.870 1.00 98.38 93 VAL A CA 1
ATOM 688 C C . VAL A 1 93 ? -1.413 -2.285 -3.744 1.00 98.38 93 VAL A C 1
ATOM 690 O O . VAL A 1 93 ? -1.941 -2.840 -4.707 1.00 98.38 93 VAL A O 1
ATOM 693 N N . ALA A 1 94 ? -1.672 -1.026 -3.397 1.00 98.44 94 ALA A N 1
ATOM 694 C CA . ALA A 1 94 ? -2.644 -0.172 -4.083 1.00 98.44 94 ALA A CA 1
ATOM 695 C C . ALA A 1 94 ? -2.055 0.569 -5.296 1.00 98.44 94 ALA A C 1
ATOM 697 O O . ALA A 1 94 ? -2.788 1.216 -6.042 1.00 98.44 94 ALA A O 1
ATOM 698 N N . TRP A 1 95 ? -0.738 0.475 -5.497 1.00 98.56 95 TRP A N 1
ATOM 699 C CA . TRP A 1 95 ? 0.007 1.259 -6.482 1.00 98.56 95 TRP A CA 1
ATOM 700 C C . TRP A 1 95 ? -0.222 2.768 -6.289 1.00 98.56 95 TRP A C 1
ATOM 702 O O . TRP A 1 95 ? -0.152 3.247 -5.161 1.00 98.56 95 TRP A O 1
ATOM 712 N N . LEU A 1 96 ? -0.496 3.516 -7.361 1.00 98.31 96 LEU A N 1
ATOM 713 C CA . LEU A 1 96 ? -0.939 4.910 -7.319 1.00 98.31 96 LEU A CA 1
ATOM 714 C C . LEU A 1 96 ? -2.412 4.962 -7.775 1.00 98.31 96 LEU A C 1
ATOM 716 O O . LEU A 1 96 ? -2.667 5.097 -8.972 1.00 98.31 96 LEU A O 1
ATOM 720 N N . PRO A 1 97 ? -3.386 4.812 -6.856 1.00 97.62 97 PRO A N 1
ATOM 721 C CA . PRO A 1 97 ? -4.780 4.479 -7.188 1.00 97.62 97 PRO A CA 1
ATOM 722 C C . PRO A 1 97 ? -5.602 5.640 -7.777 1.00 97.62 97 PRO A C 1
ATOM 724 O O . PRO A 1 97 ? -6.739 5.441 -8.195 1.00 97.62 97 PRO A O 1
ATOM 727 N N . GLY A 1 98 ? -5.050 6.855 -7.826 1.00 97.75 98 GLY A N 1
ATOM 728 C CA . GLY A 1 98 ? -5.766 8.042 -8.291 1.00 97.75 98 GLY A CA 1
ATOM 729 C C . GLY A 1 98 ? -6.757 8.583 -7.256 1.00 97.75 98 GLY A C 1
ATOM 730 O O . GLY A 1 98 ? -6.556 8.436 -6.053 1.00 97.75 98 GLY A O 1
ATOM 731 N N . THR A 1 99 ? -7.804 9.266 -7.724 1.00 97.19 99 THR A N 1
ATOM 732 C CA . THR A 1 99 ? -8.755 10.008 -6.872 1.00 97.19 99 THR A CA 1
ATOM 733 C C . THR A 1 99 ? -9.815 9.127 -6.218 1.00 97.19 99 THR A C 1
ATOM 735 O O . THR A 1 99 ? -10.337 9.469 -5.159 1.00 97.19 99 THR A O 1
ATOM 738 N N . GLU A 1 100 ? -10.115 7.975 -6.815 1.00 96.88 100 GLU A N 1
ATOM 739 C CA . GLU A 1 100 ? -11.223 7.106 -6.411 1.00 96.88 100 GLU A CA 1
ATOM 740 C C . GLU A 1 100 ? -10.807 6.119 -5.313 1.00 96.88 100 GLU A C 1
ATOM 742 O O . GLU A 1 100 ? -10.893 4.901 -5.469 1.00 96.88 100 GLU A O 1
ATOM 747 N N . GLY A 1 101 ? -10.366 6.643 -4.164 1.00 94.69 101 GLY A N 1
ATOM 748 C CA . GLY A 1 101 ? -9.892 5.834 -3.031 1.00 94.69 101 GLY A CA 1
ATOM 749 C C . GLY A 1 101 ? -10.914 4.822 -2.488 1.00 94.69 101 GLY A C 1
ATOM 750 O O . GLY A 1 101 ? -10.526 3.835 -1.867 1.00 94.69 101 GLY A O 1
ATOM 751 N N . GLN A 1 102 ? -12.206 5.014 -2.781 1.00 95.00 102 GLN A N 1
ATOM 752 C CA . GLN A 1 102 ? -13.269 4.053 -2.464 1.00 95.00 102 GLN A CA 1
ATOM 753 C C . GLN A 1 102 ? -13.039 2.679 -3.113 1.00 95.00 102 GLN A C 1
ATOM 755 O O . GLN A 1 102 ? -13.384 1.667 -2.510 1.00 95.00 102 GLN A O 1
ATOM 760 N N . GLY A 1 103 ? -12.349 2.612 -4.257 1.00 96.19 103 GLY A N 1
ATOM 761 C CA . GLY A 1 103 ? -12.010 1.333 -4.885 1.00 96.19 103 GLY A CA 1
ATOM 762 C C . GLY A 1 103 ? -11.130 0.432 -4.007 1.00 96.19 103 GLY A C 1
ATOM 763 O O . GLY A 1 103 ? -11.197 -0.788 -4.121 1.00 96.19 103 GLY A O 1
ATOM 764 N N . ILE A 1 104 ? -10.339 1.006 -3.087 1.00 96.31 104 ILE A N 1
ATOM 765 C CA . ILE A 1 104 ? -9.572 0.231 -2.097 1.00 96.31 104 ILE A CA 1
ATOM 766 C C . ILE A 1 104 ? -10.525 -0.392 -1.071 1.00 96.31 104 ILE A C 1
ATOM 768 O O . ILE A 1 104 ? -10.387 -1.563 -0.719 1.00 96.31 104 ILE A O 1
ATOM 772 N N . THR A 1 105 ? -11.498 0.381 -0.586 1.00 94.62 105 THR A N 1
ATOM 773 C CA . THR A 1 105 ? -12.463 -0.100 0.409 1.00 94.62 105 THR A CA 1
ATOM 774 C C . THR A 1 105 ? -13.439 -1.119 -0.168 1.00 94.62 105 THR A C 1
ATOM 776 O O . THR A 1 105 ? -13.784 -2.060 0.540 1.00 94.62 105 THR A O 1
ATOM 779 N N . ASP A 1 106 ? -13.810 -0.994 -1.445 1.00 95.12 106 ASP A N 1
ATOM 780 C CA . ASP A 1 106 ? -14.705 -1.940 -2.117 1.00 95.12 106 ASP A CA 1
ATOM 781 C C . ASP A 1 106 ? -14.141 -3.375 -2.086 1.00 95.12 106 ASP A C 1
ATOM 783 O O . ASP A 1 106 ? -14.876 -4.338 -1.884 1.00 95.12 106 ASP A O 1
ATOM 787 N N . VAL A 1 107 ? -12.819 -3.543 -2.226 1.00 95.56 107 VAL A N 1
ATOM 788 C CA . VAL A 1 107 ? -12.182 -4.871 -2.140 1.00 95.56 107 VAL A CA 1
ATOM 789 C C . VAL A 1 107 ? -11.827 -5.280 -0.712 1.00 95.56 107 VAL A C 1
ATOM 791 O O . VAL A 1 107 ? -11.997 -6.443 -0.353 1.00 95.56 107 VAL A O 1
ATOM 794 N N . LEU A 1 108 ? -11.379 -4.346 0.136 1.00 94.31 108 LEU A N 1
ATOM 795 C CA . LEU A 1 108 ? -11.036 -4.654 1.532 1.00 94.31 108 LEU A CA 1
ATOM 796 C C . LEU A 1 108 ? -12.239 -5.151 2.339 1.00 94.31 108 LEU A C 1
ATOM 798 O O . LEU A 1 108 ? -12.073 -5.995 3.218 1.00 94.31 108 LEU A O 1
ATOM 802 N N . PHE A 1 109 ? -13.431 -4.631 2.046 1.00 93.00 109 PHE A N 1
ATOM 803 C CA . PHE A 1 109 ? -14.664 -5.000 2.742 1.00 93.00 109 PHE A CA 1
ATOM 804 C C . PHE A 1 109 ? -15.521 -6.018 1.983 1.00 93.00 109 PHE A C 1
ATOM 806 O O . PHE A 1 109 ? -16.578 -6.404 2.474 1.00 93.00 109 PHE A O 1
ATOM 813 N N . GLY A 1 110 ? -15.037 -6.517 0.841 1.00 93.19 110 GLY A N 1
ATOM 814 C CA . GLY A 1 110 ? -15.644 -7.645 0.139 1.00 93.19 110 GLY A CA 1
ATOM 815 C C . GLY A 1 110 ? -16.841 -7.305 -0.750 1.00 93.19 110 GLY A C 1
ATOM 816 O O . GLY A 1 110 ? -17.548 -8.226 -1.157 1.00 93.19 110 GLY A O 1
ATOM 817 N N . ASP A 1 111 ? -17.051 -6.032 -1.105 1.00 94.56 111 ASP A N 1
ATOM 818 C CA . ASP A 1 111 ? -18.000 -5.658 -2.168 1.00 94.56 111 ASP A CA 1
ATOM 819 C C . ASP A 1 111 ? -17.531 -6.232 -3.524 1.00 94.56 111 ASP A C 1
ATOM 821 O O . ASP A 1 111 ? -18.344 -6.616 -4.371 1.00 94.56 111 ASP A O 1
ATOM 825 N N . HIS A 1 112 ? -16.209 -6.364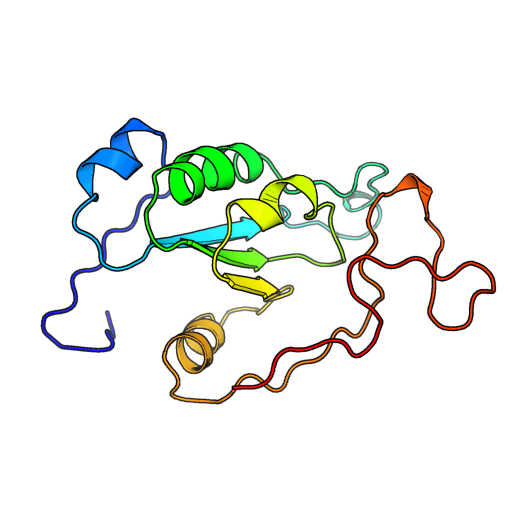 -3.703 1.00 95.62 112 HIS A N 1
ATOM 826 C CA . HIS A 1 112 ? -15.568 -7.027 -4.838 1.00 95.62 112 HIS A CA 1
ATOM 827 C C . HIS A 1 112 ? -14.395 -7.933 -4.407 1.00 95.62 112 HIS A C 1
ATOM 829 O O . HIS A 1 112 ? -13.712 -7.631 -3.430 1.00 95.62 112 HIS A O 1
ATOM 835 N N . PRO A 1 113 ? -14.106 -9.032 -5.136 1.00 96.56 113 PRO A N 1
ATOM 836 C CA . PRO A 1 113 ? -12.970 -9.901 -4.826 1.00 96.56 113 PRO A CA 1
ATOM 837 C C . PRO A 1 113 ? -11.631 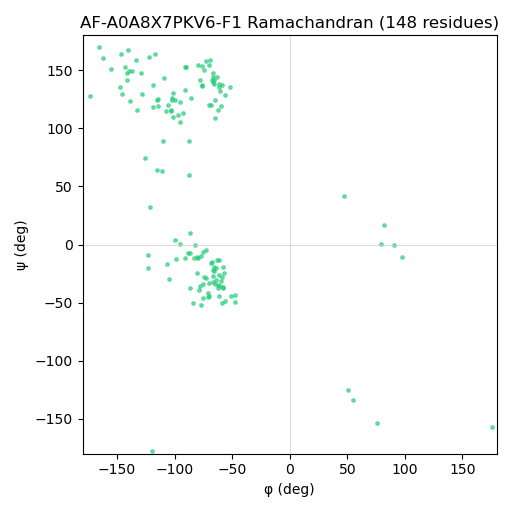-9.286 -5.258 1.00 96.56 113 PRO A C 1
ATOM 839 O O . PRO A 1 113 ? -11.552 -8.555 -6.249 1.00 96.56 113 PRO A O 1
ATOM 842 N N . PHE A 1 114 ? -10.540 -9.675 -4.592 1.00 97.38 114 PHE A N 1
ATOM 843 C CA . PHE A 1 114 ? -9.191 -9.392 -5.082 1.00 97.38 114 PHE A CA 1
ATOM 844 C C . PHE A 1 114 ? -8.879 -10.224 -6.335 1.00 97.38 114 PHE A C 1
ATOM 846 O O . PHE A 1 114 ? -8.852 -11.456 -6.303 1.00 97.38 114 PHE A O 1
ATOM 853 N N . THR A 1 115 ? -8.597 -9.546 -7.450 1.00 97.25 115 THR A N 1
ATOM 854 C CA . THR A 1 115 ? -8.230 -10.195 -8.725 1.00 97.25 115 THR A CA 1
ATOM 855 C C . THR A 1 115 ? -6.878 -9.754 -9.282 1.00 97.25 115 THR A C 1
ATOM 857 O O . THR A 1 115 ? -6.408 -10.330 -10.264 1.00 97.25 115 THR A O 1
ATOM 860 N N . GLY A 1 116 ? -6.266 -8.723 -8.696 1.00 96.88 116 GLY A N 1
ATOM 861 C CA . GLY A 1 116 ? -4.997 -8.166 -9.153 1.00 96.88 116 GLY A CA 1
ATOM 862 C C . GLY A 1 116 ? -3.829 -9.134 -8.966 1.00 96.88 116 GLY A C 1
ATOM 863 O O . GLY A 1 116 ? -3.754 -9.865 -7.982 1.00 96.88 116 GLY A O 1
ATOM 864 N N . THR A 1 117 ? -2.888 -9.107 -9.906 1.00 98.38 117 THR A N 1
ATOM 865 C CA . THR A 1 117 ? -1.628 -9.856 -9.827 1.00 98.38 117 THR A CA 1
ATOM 866 C C . THR A 1 117 ? -0.452 -8.932 -10.103 1.00 98.38 117 THR A C 1
ATOM 868 O O . THR A 1 117 ? -0.573 -8.015 -10.917 1.00 98.38 117 THR A O 1
ATOM 871 N N . LEU A 1 118 ? 0.695 -9.190 -9.476 1.00 98.50 118 LEU A N 1
ATOM 872 C CA . LEU A 1 118 ? 1.887 -8.361 -9.595 1.00 98.50 118 LEU A CA 1
ATOM 873 C C . LEU A 1 118 ? 2.375 -8.259 -11.055 1.00 98.50 118 LEU A C 1
ATOM 875 O O . LEU A 1 118 ? 2.792 -9.267 -11.628 1.00 98.50 118 LEU A O 1
ATOM 879 N N . PRO A 1 119 ? 2.425 -7.052 -11.649 1.00 98.19 119 PRO A N 1
ATOM 880 C CA . PRO A 1 119 ? 2.989 -6.834 -12.982 1.00 98.19 119 PRO A CA 1
ATOM 881 C C . PRO A 1 119 ? 4.524 -6.709 -12.955 1.00 98.19 119 PRO A C 1
ATOM 883 O O . PRO A 1 119 ? 5.167 -6.491 -13.988 1.00 98.19 119 PRO A O 1
ATOM 886 N N . ARG A 1 120 ? 5.138 -6.801 -11.769 1.00 98.44 120 ARG A N 1
ATOM 887 C CA . ARG A 1 120 ? 6.581 -6.711 -11.528 1.00 98.44 120 ARG A CA 1
ATOM 888 C C . ARG A 1 120 ? 6.995 -7.708 -10.454 1.00 98.44 120 ARG A C 1
ATOM 890 O O . ARG A 1 120 ? 6.237 -7.973 -9.532 1.00 98.44 120 ARG A O 1
ATOM 897 N N . THR A 1 121 ? 8.208 -8.234 -10.572 1.00 98.50 121 THR A N 1
ATOM 898 C CA . THR A 1 121 ? 8.846 -9.016 -9.506 1.00 98.50 121 THR A CA 1
ATOM 899 C C . THR A 1 121 ? 9.019 -8.155 -8.260 1.00 98.50 121 THR A C 1
ATOM 901 O O . THR A 1 121 ? 9.504 -7.030 -8.374 1.00 98.50 121 THR A O 1
ATOM 904 N N . TRP A 1 122 ? 8.695 -8.690 -7.085 1.00 98.62 122 TRP A N 1
ATOM 905 C CA . TRP A 1 122 ? 9.018 -8.055 -5.809 1.00 98.62 122 TRP A CA 1
ATOM 906 C C . TRP A 1 122 ? 10.329 -8.621 -5.263 1.00 98.62 122 TRP A C 1
ATOM 908 O O . TRP A 1 122 ? 10.446 -9.838 -5.097 1.00 98.62 122 TRP A O 1
ATOM 918 N N . MET A 1 123 ? 11.325 -7.770 -5.009 1.00 97.94 123 MET A N 1
ATOM 919 C CA . MET A 1 123 ? 12.622 -8.218 -4.493 1.00 97.94 123 MET A CA 1
ATOM 920 C C . MET A 1 123 ? 12.585 -8.483 -2.983 1.00 97.94 123 MET A C 1
ATOM 922 O O . MET A 1 123 ? 11.791 -7.872 -2.268 1.00 97.94 123 MET A O 1
ATOM 926 N N . LYS A 1 124 ? 13.481 -9.351 -2.502 1.00 96.62 124 LYS A N 1
ATOM 927 C CA . LYS A 1 124 ? 13.810 -9.459 -1.069 1.00 96.62 124 LYS A CA 1
ATOM 928 C C . LYS A 1 124 ? 14.687 -8.281 -0.649 1.00 96.62 124 LYS A C 1
ATOM 930 O O . LYS A 1 124 ? 14.415 -7.577 0.316 1.00 96.62 124 LYS A O 1
ATOM 935 N N . SER A 1 125 ? 15.702 -7.992 -1.468 1.00 96.31 125 SER A N 1
ATOM 936 C CA . SER A 1 125 ? 16.652 -6.901 -1.245 1.00 96.31 125 SER A CA 1
ATOM 937 C C . SER A 1 125 ? 16.992 -6.159 -2.534 1.00 96.31 125 SER A C 1
ATOM 939 O O . SER A 1 125 ? 17.052 -6.751 -3.612 1.00 96.31 125 SER A O 1
ATOM 941 N N . VAL A 1 126 ? 17.287 -4.860 -2.416 1.00 97.62 126 VAL A N 1
ATOM 942 C CA . VAL A 1 126 ? 17.760 -4.015 -3.528 1.00 97.62 126 VAL A CA 1
ATOM 943 C C . VAL A 1 126 ? 19.037 -4.540 -4.183 1.00 97.62 126 VAL A C 1
ATOM 945 O O . VAL A 1 126 ? 19.270 -4.281 -5.359 1.00 97.62 126 VAL A O 1
ATOM 948 N N . THR A 1 127 ? 19.851 -5.317 -3.461 1.00 97.12 127 THR A N 1
ATOM 949 C CA . THR A 1 127 ? 21.096 -5.900 -3.991 1.00 97.12 127 THR A CA 1
ATOM 950 C C . THR A 1 127 ? 20.858 -6.950 -5.075 1.00 97.12 127 THR A C 1
ATOM 952 O O . THR A 1 127 ? 21.792 -7.304 -5.789 1.00 97.12 127 THR A O 1
ATOM 955 N N . GLN A 1 128 ? 19.623 -7.442 -5.214 1.00 97.12 128 GLN A N 1
ATOM 956 C CA . GLN A 1 128 ? 19.235 -8.373 -6.273 1.00 97.12 128 GLN A CA 1
ATOM 957 C C . GLN A 1 128 ? 18.971 -7.666 -7.607 1.00 97.12 128 GLN A C 1
ATOM 959 O O . GLN A 1 128 ? 18.805 -8.333 -8.621 1.00 97.12 128 GLN A O 1
ATOM 964 N N . LEU A 1 129 ? 18.888 -6.334 -7.628 1.00 97.06 129 LEU A N 1
ATOM 965 C CA . LEU A 1 129 ? 18.542 -5.599 -8.837 1.00 97.06 129 LEU A CA 1
ATOM 966 C C . LEU A 1 129 ? 19.742 -5.486 -9.801 1.00 97.06 129 LEU A C 1
ATOM 968 O O . LEU A 1 129 ? 20.861 -5.232 -9.352 1.00 97.06 129 LEU A O 1
ATOM 972 N N . PRO A 1 130 ? 19.520 -5.592 -11.127 1.00 96.88 130 PRO A N 1
ATOM 973 C CA . PRO A 1 130 ? 18.249 -5.912 -11.782 1.00 96.88 130 PRO A CA 1
ATOM 974 C C . PRO A 1 130 ? 17.901 -7.412 -11.693 1.00 96.88 130 PRO A C 1
ATOM 976 O O . PRO A 1 130 ? 18.745 -8.260 -11.960 1.00 96.88 130 PRO A O 1
ATOM 979 N N . MET A 1 131 ? 16.633 -7.724 -11.386 1.00 98.00 131 MET A N 1
ATOM 980 C CA . MET A 1 131 ? 16.090 -9.091 -11.372 1.00 98.00 131 MET A CA 1
ATOM 981 C C . MET A 1 131 ? 14.684 -9.121 -11.976 1.00 98.00 131 MET A C 1
ATOM 983 O O . MET A 1 131 ? 13.765 -8.442 -11.508 1.00 98.00 131 MET A O 1
ATOM 987 N N . ASN A 1 132 ? 14.495 -9.939 -13.005 1.00 98.12 132 ASN A N 1
ATOM 988 C CA . ASN A 1 132 ? 13.262 -10.051 -13.772 1.00 98.12 132 ASN A CA 1
ATOM 989 C C . ASN A 1 132 ? 12.864 -11.511 -14.001 1.00 98.12 132 ASN A C 1
ATOM 991 O O . ASN A 1 132 ? 13.674 -12.431 -13.923 1.00 98.12 132 ASN A O 1
ATOM 995 N N . VAL A 1 133 ? 11.577 -11.717 -14.293 1.00 97.75 133 VAL A N 1
ATOM 996 C CA . VAL A 1 133 ? 11.058 -13.035 -14.668 1.00 97.75 133 VAL A CA 1
ATOM 997 C C . VAL A 1 133 ? 11.825 -13.575 -15.880 1.00 97.75 133 VAL A C 1
ATOM 999 O O . VAL A 1 133 ? 11.972 -12.881 -16.883 1.00 97.75 133 VAL A O 1
ATOM 1002 N N . GLY A 1 134 ? 12.319 -14.810 -15.771 1.00 97.31 134 GLY A N 1
ATOM 1003 C CA . GLY A 1 134 ? 13.136 -15.464 -16.799 1.00 97.31 134 GLY A CA 1
ATOM 1004 C C . GLY A 1 134 ? 14.649 -15.389 -16.568 1.00 97.31 134 GLY A C 1
ATOM 1005 O O . GLY A 1 134 ? 15.385 -16.118 -17.234 1.00 97.31 134 GLY A O 1
ATOM 1006 N N . ASP A 1 135 ? 15.122 -14.582 -15.614 1.00 97.88 135 ASP A N 1
ATOM 1007 C CA . ASP A 1 135 ? 16.541 -14.561 -15.255 1.00 97.88 135 ASP A CA 1
ATOM 1008 C C . ASP A 1 135 ? 16.979 -15.889 -14.620 1.00 97.88 135 ASP A C 1
ATOM 1010 O O . ASP A 1 135 ? 16.223 -16.553 -13.910 1.00 97.88 135 ASP A O 1
ATOM 1014 N N . LYS A 1 136 ? 18.242 -16.276 -14.843 1.00 95.31 136 LYS A N 1
ATOM 1015 C CA . LYS A 1 136 ? 18.794 -17.537 -14.314 1.00 95.31 136 LYS A CA 1
ATOM 1016 C C . LYS A 1 136 ? 18.764 -17.595 -12.781 1.00 95.31 136 LYS A C 1
ATOM 1018 O O . LYS A 1 136 ? 18.549 -18.662 -12.217 1.00 95.31 136 LYS A O 1
ATOM 1023 N N . ASN A 1 137 ? 18.980 -16.453 -12.130 1.00 91.81 137 ASN A N 1
ATOM 1024 C CA . ASN A 1 137 ? 18.999 -16.309 -10.676 1.00 91.81 137 ASN A CA 1
ATOM 1025 C C . ASN A 1 137 ? 17.771 -15.503 -10.219 1.00 91.81 137 ASN A C 1
ATOM 1027 O O . ASN A 1 137 ? 17.903 -14.390 -9.714 1.00 91.81 137 ASN A O 1
ATOM 1031 N N . TYR A 1 138 ? 16.578 -16.052 -10.453 1.00 97.00 138 TYR A N 1
ATOM 1032 C CA . TYR A 1 138 ? 15.299 -15.453 -10.067 1.00 97.00 138 TYR A CA 1
ATOM 1033 C C . TYR A 1 138 ? 14.927 -15.862 -8.629 1.00 97.00 138 TYR A C 1
ATOM 1035 O O . TYR A 1 138 ? 14.306 -16.903 -8.424 1.00 97.00 138 TYR A O 1
ATOM 1043 N N . ASP A 1 139 ? 15.380 -15.080 -7.639 1.00 97.06 139 ASP A N 1
ATOM 1044 C CA . ASP A 1 139 ? 15.141 -15.302 -6.198 1.00 97.06 139 ASP A CA 1
ATOM 1045 C C . ASP A 1 139 ? 14.287 -14.184 -5.571 1.00 97.06 139 ASP A C 1
ATOM 1047 O O . ASP A 1 139 ? 14.716 -13.390 -4.736 1.00 97.06 139 ASP A O 1
ATOM 1051 N N . GLN A 1 140 ? 13.051 -14.083 -6.027 1.00 97.69 140 GLN A N 1
ATOM 1052 C CA . GLN A 1 140 ? 12.069 -13.088 -5.604 1.00 97.69 140 GLN A CA 1
ATOM 1053 C C . GLN A 1 140 ? 11.559 -13.265 -4.163 1.00 97.69 140 GLN A C 1
ATOM 1055 O O . GLN A 1 140 ? 11.535 -14.373 -3.628 1.00 97.69 140 GLN A O 1
ATOM 1060 N N . LEU A 1 141 ? 11.031 -12.180 -3.585 1.00 98.19 141 LEU A N 1
ATOM 1061 C CA . LEU A 1 141 ? 10.136 -12.236 -2.423 1.00 98.19 141 LEU A CA 1
ATOM 1062 C C . LEU A 1 141 ? 8.727 -12.650 -2.865 1.00 98.19 141 LEU A C 1
ATOM 1064 O O . LEU A 1 141 ? 8.177 -13.630 -2.373 1.00 98.19 141 LEU A O 1
ATOM 1068 N N . PHE A 1 142 ? 8.185 -11.948 -3.867 1.00 98.38 142 PHE A N 1
ATOM 1069 C CA . PHE A 1 142 ? 6.934 -12.305 -4.537 1.00 98.38 142 PHE A CA 1
ATOM 1070 C C . PHE A 1 142 ? 7.146 -12.345 -6.057 1.00 98.38 142 PHE A C 1
ATOM 1072 O O . PHE A 1 142 ? 7.695 -11.392 -6.626 1.00 98.38 142 PHE A O 1
ATOM 1079 N N . PRO A 1 143 ? 6.747 -13.432 -6.744 1.00 98.19 143 PRO A N 1
ATOM 1080 C CA . PRO A 1 143 ? 6.988 -13.568 -8.178 1.00 98.19 143 PRO A CA 1
ATOM 1081 C C . PRO A 1 143 ? 6.094 -12.658 -9.009 1.00 98.19 143 PRO A C 1
ATOM 1083 O O . PRO A 1 143 ? 5.010 -12.251 -8.592 1.00 98.19 143 PRO A O 1
ATOM 1086 N N . PHE A 1 144 ? 6.535 -12.383 -10.236 1.00 98.50 144 PHE A N 1
ATOM 1087 C CA . PHE A 1 144 ? 5.662 -11.828 -11.263 1.00 98.50 144 PHE A CA 1
ATOM 1088 C C . PHE A 1 144 ? 4.393 -12.689 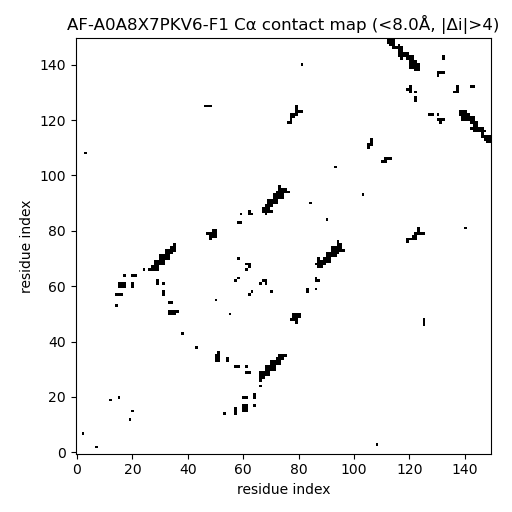-11.385 1.00 98.50 144 P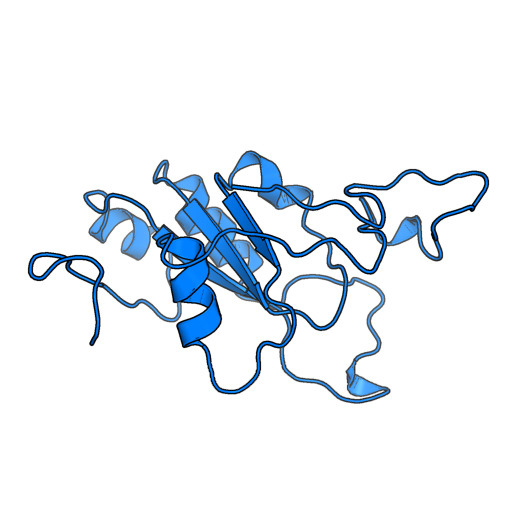HE A C 1
ATOM 1090 O O . PHE A 1 144 ? 4.468 -13.918 -11.399 1.00 98.50 144 PHE A O 1
ATOM 1097 N N . GLY A 1 145 ? 3.229 -12.048 -11.469 1.00 98.12 145 GLY A N 1
ATOM 1098 C CA . GLY A 1 145 ? 1.932 -12.720 -11.518 1.00 98.12 145 GLY A CA 1
ATOM 1099 C C . GLY A 1 145 ? 1.400 -13.195 -10.161 1.00 98.12 145 GLY A C 1
ATOM 1100 O O . GLY A 1 145 ? 0.304 -13.748 -10.115 1.00 98.12 145 GLY A O 1
ATOM 1101 N N . TYR A 1 146 ? 2.118 -12.972 -9.055 1.00 98.38 146 TYR A N 1
ATOM 1102 C CA . TYR A 1 146 ? 1.610 -13.288 -7.719 1.00 98.38 146 TYR A CA 1
ATOM 1103 C C . TYR A 1 146 ? 0.405 -12.415 -7.356 1.00 98.38 146 TYR A C 1
ATOM 1105 O O . TYR A 1 146 ? 0.410 -11.210 -7.594 1.00 98.38 146 TYR A O 1
ATOM 1113 N N . GLY A 1 147 ? -0.611 -13.010 -6.745 1.00 97.12 147 GLY A N 1
ATOM 1114 C CA . GLY A 1 147 ? -1.774 -12.310 -6.215 1.00 97.12 147 GLY A CA 1
ATOM 1115 C C . GLY A 1 147 ? -2.652 -13.292 -5.455 1.00 97.12 147 GLY A C 1
ATOM 1116 O O . GLY A 1 147 ? -2.980 -14.360 -5.977 1.00 97.12 147 GLY A O 1
ATOM 1117 N N . ILE A 1 148 ? -2.997 -12.954 -4.214 1.00 94.00 148 ILE A N 1
ATOM 1118 C CA . ILE A 1 148 ? -3.957 -13.732 -3.429 1.00 94.00 148 ILE A CA 1
ATOM 1119 C C . ILE A 1 148 ? -5.355 -13.401 -3.953 1.00 94.00 148 ILE A C 1
ATOM 1121 O O . ILE A 1 148 ? -5.658 -12.242 -4.230 1.00 94.00 148 ILE A O 1
ATOM 1125 N N . LYS A 1 149 ? -6.190 -14.428 -4.110 1.00 87.31 149 LYS A N 1
ATOM 1126 C CA . LYS A 1 149 ? -7.590 -14.292 -4.520 1.00 87.31 149 LYS A CA 1
ATOM 1127 C C . LYS A 1 149 ? -8.488 -14.604 -3.329 1.00 87.31 149 LYS A C 1
ATOM 1129 O O . LYS A 1 149 ? -8.164 -15.506 -2.556 1.00 87.31 149 LYS A O 1
ATOM 1134 N N . THR A 1 150 ? -9.588 -13.873 -3.217 1.00 76.94 150 THR A N 1
ATOM 1135 C CA . THR A 1 150 ? -10.609 -14.001 -2.164 1.00 76.94 150 THR A CA 1
ATOM 1136 C C . THR A 1 150 ? -11.956 -14.339 -2.767 1.00 76.94 150 THR A C 1
ATOM 1138 O O . THR A 1 150 ? -12.253 -13.750 -3.832 1.00 76.94 150 THR A O 1
#

Radius of gyration: 16.44 Å; Cα contacts (8 Å, |Δi|>4): 207; chains: 1; bounding box: 45×30×40 Å

Organism: Brassica carinata (NCBI:txid52824)

Mean predicted aligned error: 3.87 Å